Protein AF-A0A8S0FU24-F1 (afdb_monomer_lite)

pLDDT: mean 72.43, std 12.32, range [37.75, 90.88]

Sequence (160 aa):
MFGVHAEEWGYFKIIHLEGSPLTRIDGMMILGMFGGCFAAALWANNVKLRMPRSRIRIMQAIIGGIIAGFGARLAMGCNLAAFFTGIPQFSLHAWFFAIATAIGSWFGARFTLLPIFRIPVKMQKVSAASPLTQKPDQARRRFRLGMLVFFGMLGWALAN

Secondary structure (DSSP, 8-state):
-----TTSSHHHHTTT--S-TTTSHHHHHHHHHHHHHHHHHHHTT-------S-HHHHHHHHHHHHHHHHHHHHTTS-HHHIIIIITTTT-HHHHHHHHHHHHHHHHHHHHHTSTTT---------SSPPP----HHHHHHHHHHHHHHHHHHHHHHH--

Organism: Escherichia coli (NCBI:txid562)

InterPro domains:
  IPR007272 Sulphur transport TsuA/YedE [PF04143] (19-107)
  IPR007272 Sulphur transport TsuA/YedE [PTHR30574] (2-127)

Radius of gyration: 21.2 Å; chains: 1; bounding box: 50×37×55 Å

Foldseek 3Di:
DDPDPPVPPPVCVVVVPPDDLVVDPVSLVVVVVVLLVLLVCLLVVPDDPDDPPDPLVVVLVVVVVVVQVVVCVVLVHDLVCLVPPVVVVVHPSSVVVNVVVVVVVVVSVVVCPPPVNDDPPPPDDDVDDDPPPPPVVSSVVSNVVSVVSVVVSVVVVVVD

Structure (mmCIF, N/CA/C/O backbone):
data_AF-A0A8S0FU24-F1
#
_entry.id   AF-A0A8S0FU24-F1
#
loop_
_atom_site.group_PDB
_atom_site.id
_atom_site.type_symbol
_atom_site.label_atom_id
_atom_site.label_alt_id
_atom_site.label_comp_id
_atom_site.label_asym_id
_atom_site.label_entity_id
_atom_site.label_seq_id
_atom_site.pdbx_PDB_ins_code
_atom_site.Cartn_x
_atom_site.Cartn_y
_atom_site.Cartn_z
_atom_site.occupancy
_atom_site.B_iso_or_equiv
_atom_site.auth_seq_id
_atom_site.auth_comp_id
_atom_site.auth_asym_id
_atom_site.auth_atom_id
_atom_site.pdbx_PDB_model_num
ATOM 1 N N . MET A 1 1 ? -11.047 16.717 -22.508 1.00 37.75 1 MET A N 1
ATOM 2 C CA . MET A 1 1 ? -11.358 17.878 -21.642 1.00 37.75 1 MET A CA 1
ATOM 3 C C . MET A 1 1 ? -10.504 17.733 -20.384 1.00 37.75 1 MET A C 1
ATOM 5 O O . MET A 1 1 ? -10.955 17.133 -19.428 1.00 37.75 1 MET A O 1
ATOM 9 N N . PHE A 1 2 ? -9.196 17.956 -20.425 1.00 45.81 2 PHE A N 1
ATOM 10 C CA . PHE A 1 2 ? -8.541 19.263 -20.452 1.00 45.81 2 PHE A CA 1
ATOM 11 C C . PHE A 1 2 ? -7.378 19.256 -21.454 1.00 45.81 2 PHE A C 1
ATOM 13 O O . PHE A 1 2 ? -6.548 18.356 -21.415 1.00 45.81 2 PHE A O 1
ATOM 20 N N . GLY A 1 3 ? -7.348 20.242 -22.354 1.00 47.47 3 GLY A N 1
ATOM 21 C CA . GLY A 1 3 ? -6.286 20.453 -23.341 1.00 47.47 3 GLY A CA 1
ATOM 22 C C . GLY A 1 3 ? -5.019 21.020 -22.709 1.00 47.47 3 GLY A C 1
ATOM 23 O O . GLY A 1 3 ? -4.645 22.155 -22.978 1.00 47.47 3 GLY A O 1
ATOM 24 N N . VAL A 1 4 ? -4.386 20.239 -21.840 1.00 50.47 4 VAL A N 1
ATOM 25 C CA . VAL A 1 4 ? -2.999 20.460 -21.438 1.00 50.47 4 VAL A CA 1
ATOM 26 C C . VAL A 1 4 ? -2.210 19.364 -22.135 1.00 50.47 4 VAL A C 1
ATOM 28 O O . VAL A 1 4 ? -2.333 18.199 -21.761 1.00 50.47 4 VAL A O 1
ATOM 31 N N . HIS A 1 5 ? -1.466 19.729 -23.178 1.00 45.31 5 HIS A N 1
ATOM 32 C CA . HIS A 1 5 ? -0.528 18.849 -23.875 1.00 45.31 5 HIS A CA 1
ATOM 33 C C . HIS A 1 5 ? 0.602 18.463 -22.910 1.00 45.31 5 HIS A C 1
ATOM 35 O O . HIS A 1 5 ? 1.672 19.067 -22.875 1.00 45.31 5 HIS A O 1
ATOM 41 N N . ALA A 1 6 ? 0.326 17.483 -22.048 1.00 51.38 6 ALA A N 1
ATOM 42 C CA . ALA A 1 6 ? 1.263 16.951 -21.064 1.00 51.38 6 ALA A CA 1
ATOM 43 C C . ALA A 1 6 ? 2.388 16.125 -21.720 1.00 51.38 6 ALA A C 1
ATOM 45 O O . ALA A 1 6 ? 3.306 15.689 -21.025 1.00 51.38 6 ALA A O 1
ATOM 46 N N . GLU A 1 7 ? 2.336 15.928 -23.044 1.00 51.88 7 GLU A N 1
ATOM 47 C CA . GLU A 1 7 ? 3.369 15.248 -23.826 1.00 51.88 7 GLU A CA 1
ATOM 48 C C . GLU A 1 7 ? 4.638 16.097 -24.058 1.00 51.88 7 GLU A C 1
ATOM 50 O O . GLU A 1 7 ? 5.709 15.537 -24.292 1.00 51.88 7 GLU A O 1
ATOM 55 N N . GLU A 1 8 ? 4.573 17.433 -23.966 1.00 49.34 8 GLU A N 1
ATOM 56 C CA . GLU A 1 8 ? 5.716 18.320 -24.278 1.00 49.34 8 GLU A CA 1
ATOM 57 C C . GLU A 1 8 ? 6.674 18.556 -23.103 1.00 49.34 8 GLU A C 1
ATOM 59 O O . GLU A 1 8 ? 7.792 19.047 -23.278 1.00 49.34 8 GLU A O 1
ATOM 64 N N . TRP A 1 9 ? 6.275 18.201 -21.883 1.00 54.09 9 TRP A N 1
ATOM 65 C CA . TRP A 1 9 ? 7.149 18.345 -20.725 1.00 54.09 9 TRP A CA 1
ATOM 66 C C . TRP A 1 9 ? 8.257 17.293 -20.801 1.00 54.09 9 TRP A C 1
ATOM 68 O O . TRP A 1 9 ? 7.991 16.094 -20.748 1.00 54.09 9 TRP A O 1
ATOM 78 N N . GLY A 1 10 ? 9.519 17.731 -20.879 1.00 50.16 10 GLY A N 1
ATOM 79 C CA . GLY A 1 10 ? 10.694 16.857 -21.045 1.00 50.16 10 GLY A CA 1
ATOM 80 C C . GLY A 1 10 ? 10.810 15.721 -20.018 1.00 50.16 10 GLY A C 1
ATOM 81 O O . GLY A 1 10 ? 11.430 14.700 -20.295 1.00 50.16 10 GLY A O 1
ATOM 82 N N . TYR A 1 11 ? 10.139 15.848 -18.870 1.00 52.22 11 TYR A N 1
ATOM 83 C CA . TYR A 1 11 ? 9.994 14.786 -17.879 1.00 52.22 11 TYR A CA 1
ATOM 84 C C . TYR A 1 11 ? 9.165 13.589 -18.380 1.00 52.22 11 TYR A C 1
ATOM 86 O O . TYR A 1 11 ? 9.536 12.457 -18.092 1.00 52.22 11 TYR A O 1
ATOM 94 N N . PHE A 1 12 ? 8.090 13.816 -19.146 1.00 51.19 12 PHE A N 1
ATOM 95 C CA . PHE A 1 12 ? 7.185 12.786 -19.682 1.00 51.19 12 PHE A CA 1
ATOM 96 C C . PHE A 1 12 ? 7.738 12.062 -20.920 1.00 51.19 12 PHE A C 1
ATOM 98 O O . PHE A 1 12 ? 7.407 10.897 -21.146 1.00 51.19 12 PHE A O 1
ATOM 105 N N . LYS A 1 13 ? 8.660 12.701 -21.652 1.00 48.41 13 LYS A N 1
ATOM 106 C CA . LYS A 1 13 ? 9.360 12.112 -22.807 1.00 48.41 13 LYS A CA 1
ATOM 107 C C . LYS A 1 13 ? 10.359 11.013 -22.407 1.00 48.41 13 LYS A C 1
ATOM 109 O O . LYS A 1 13 ? 10.537 10.054 -23.144 1.00 48.41 13 LYS A O 1
ATOM 114 N N . ILE A 1 14 ? 10.955 11.112 -21.212 1.00 53.59 14 ILE A N 1
ATOM 115 C CA . ILE A 1 14 ? 11.886 10.110 -20.642 1.00 53.59 14 ILE A CA 1
ATOM 116 C C . ILE A 1 14 ? 11.127 8.866 -20.130 1.00 53.59 14 ILE A C 1
ATOM 118 O O . ILE A 1 14 ? 11.697 7.787 -20.012 1.00 53.59 14 ILE A O 1
ATOM 122 N N . ILE A 1 15 ? 9.828 8.999 -19.836 1.00 53.91 15 ILE A N 1
ATOM 123 C CA . ILE A 1 15 ? 8.978 7.925 -19.287 1.00 53.91 15 ILE A CA 1
ATOM 124 C C . ILE A 1 15 ? 8.116 7.219 -20.342 1.00 53.91 15 ILE A C 1
ATOM 126 O O . ILE A 1 15 ? 7.319 6.368 -19.953 1.00 53.91 15 ILE A O 1
ATOM 130 N N . HIS A 1 16 ? 8.243 7.562 -21.633 1.00 51.50 16 HIS A N 1
ATOM 131 C CA . HIS A 1 16 ? 7.390 7.042 -22.715 1.00 51.50 16 HIS A CA 1
ATOM 132 C C . HIS A 1 16 ? 5.898 7.055 -22.341 1.00 51.50 16 HIS A C 1
ATOM 134 O O . HIS A 1 16 ? 5.232 6.018 -22.308 1.00 51.50 16 HIS A O 1
ATOM 140 N N . LEU A 1 17 ? 5.359 8.233 -22.007 1.00 53.66 17 LEU A N 1
ATOM 141 C CA . LEU A 1 17 ? 3.931 8.372 -21.718 1.00 53.66 17 LEU A CA 1
ATOM 142 C C . LEU A 1 17 ? 3.103 8.388 -23.020 1.00 53.66 17 LEU A C 1
ATOM 144 O O . LEU A 1 17 ? 2.441 9.369 -23.332 1.00 53.66 17 LEU A O 1
ATOM 148 N N . GLU A 1 18 ? 3.158 7.308 -23.799 1.00 44.72 18 GLU A N 1
ATOM 149 C CA . GLU A 1 18 ? 2.270 7.097 -24.944 1.00 44.72 18 GLU A CA 1
ATOM 150 C C . GLU A 1 18 ? 1.043 6.289 -24.494 1.00 44.72 18 GLU A C 1
ATOM 152 O O . GLU A 1 18 ? 1.135 5.120 -24.113 1.00 44.72 18 GLU A O 1
ATOM 157 N N . GLY A 1 19 ? -0.128 6.931 -24.521 1.00 56.00 19 GLY A N 1
ATOM 158 C CA . GLY A 1 19 ? -1.425 6.267 -24.377 1.00 56.00 19 GLY A CA 1
ATOM 159 C C . GLY A 1 19 ? -2.089 6.327 -22.995 1.00 56.00 19 GLY A C 1
ATOM 160 O O . GLY A 1 19 ? -1.608 6.919 -22.029 1.00 56.00 19 GLY A O 1
ATOM 161 N N . SER A 1 20 ? -3.273 5.716 -22.921 1.00 60.28 20 SER A N 1
ATOM 162 C CA . SER A 1 20 ? -4.121 5.681 -21.724 1.00 60.28 20 SER A CA 1
ATOM 163 C C . SER A 1 20 ? -3.613 4.660 -20.684 1.00 60.28 20 SER A C 1
ATOM 165 O O . SER A 1 20 ? -2.920 3.707 -21.041 1.00 60.28 20 SER A O 1
ATOM 167 N N . PRO A 1 21 ? -3.990 4.760 -19.391 1.00 59.44 21 PRO A N 1
ATOM 168 C CA . PRO A 1 21 ? -3.626 3.760 -18.377 1.00 59.44 21 PRO A CA 1
ATOM 169 C C . PRO A 1 21 ? -4.086 2.331 -18.711 1.00 59.44 21 PRO A C 1
ATOM 171 O O . PRO A 1 21 ? -3.575 1.379 -18.134 1.00 59.44 21 PRO A O 1
ATOM 174 N N . LEU A 1 22 ? -5.047 2.179 -19.627 1.00 59.72 22 LEU A N 1
ATOM 175 C CA . LEU A 1 22 ? -5.584 0.890 -20.063 1.00 59.72 22 LEU A CA 1
ATOM 176 C C . LEU A 1 22 ? -4.744 0.226 -21.161 1.00 59.72 22 LEU A C 1
ATOM 178 O O . LEU A 1 22 ? -4.840 -0.982 -21.326 1.00 59.72 22 LEU A O 1
ATOM 182 N N . THR A 1 23 ? -3.915 0.983 -21.888 1.00 61.72 23 THR A N 1
ATOM 183 C CA . THR A 1 23 ? -3.059 0.457 -22.968 1.00 61.72 23 THR A CA 1
ATOM 184 C C . THR A 1 23 ? -1.640 0.127 -22.496 1.00 61.72 23 THR A C 1
ATOM 186 O O . THR A 1 23 ? -0.860 -0.444 -23.249 1.00 61.72 23 THR A O 1
ATOM 189 N N . ARG A 1 24 ? -1.282 0.477 -21.251 1.00 69.06 24 ARG A N 1
ATOM 190 C CA . ARG A 1 24 ? 0.039 0.210 -20.659 1.00 69.06 24 ARG A CA 1
ATOM 191 C C . ARG A 1 24 ? 0.006 -0.992 -19.718 1.00 69.06 24 ARG A C 1
ATOM 193 O O . ARG A 1 24 ? -0.864 -1.079 -18.850 1.00 69.06 24 ARG A O 1
ATOM 200 N N . ILE A 1 25 ? 1.040 -1.832 -19.803 1.00 73.56 25 ILE A N 1
ATOM 201 C CA . ILE A 1 25 ? 1.224 -3.014 -18.943 1.00 73.56 25 ILE A CA 1
ATOM 202 C C . ILE A 1 25 ? 1.191 -2.652 -17.448 1.00 73.56 25 ILE A C 1
ATOM 204 O O . ILE A 1 25 ? 0.535 -3.330 -16.662 1.00 73.56 25 ILE A O 1
ATOM 208 N N . ASP A 1 26 ? 1.805 -1.529 -17.059 1.00 74.38 26 ASP A N 1
ATOM 209 C CA . ASP A 1 26 ? 1.842 -1.075 -15.662 1.00 74.38 26 ASP A CA 1
ATOM 210 C C . ASP A 1 26 ? 0.449 -0.709 -15.134 1.00 74.38 26 ASP A C 1
ATOM 212 O O . ASP A 1 26 ? 0.118 -0.969 -13.978 1.00 74.38 26 ASP A O 1
ATOM 216 N N . GLY A 1 27 ? -0.388 -0.103 -15.982 1.00 76.75 27 GLY A N 1
ATOM 217 C CA . GLY A 1 27 ? -1.743 0.285 -15.605 1.00 76.75 27 GLY A CA 1
ATOM 218 C C . GLY A 1 27 ? -2.666 -0.925 -15.482 1.00 76.75 27 GLY A C 1
A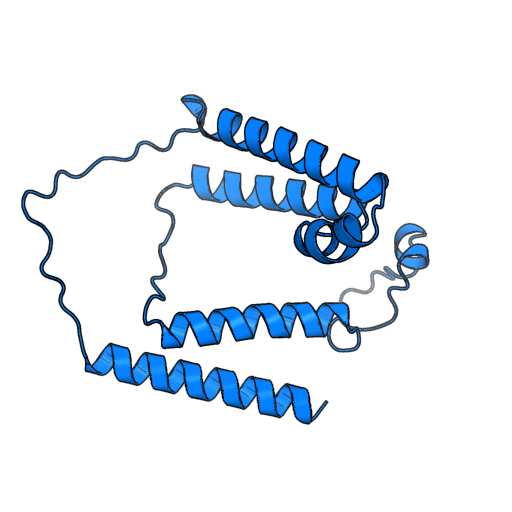TOM 219 O O . GLY A 1 27 ? -3.389 -1.042 -14.489 1.00 76.75 27 GLY A O 1
ATOM 220 N N . MET A 1 28 ? -2.561 -1.882 -16.411 1.00 78.94 28 MET A N 1
ATOM 221 C CA . MET A 1 28 ? -3.256 -3.170 -16.303 1.00 78.94 28 MET A CA 1
ATOM 222 C C . MET A 1 28 ? -2.803 -3.958 -15.065 1.00 78.94 28 MET A C 1
ATOM 224 O O . MET A 1 28 ? -3.642 -4.523 -14.364 1.00 78.94 28 MET A O 1
ATOM 228 N N . MET A 1 29 ? -1.509 -3.932 -14.728 1.00 81.75 29 MET A N 1
ATOM 229 C CA . MET A 1 29 ? -0.968 -4.579 -13.527 1.00 81.75 29 MET A CA 1
ATOM 230 C C . MET A 1 29 ? -1.543 -3.979 -12.237 1.00 81.75 29 MET A C 1
ATOM 232 O O . MET A 1 29 ? -1.938 -4.722 -11.337 1.00 81.75 29 MET A O 1
ATOM 236 N N . ILE A 1 30 ? -1.643 -2.648 -12.140 1.00 83.81 30 ILE A N 1
ATOM 237 C CA . ILE A 1 30 ? -2.222 -1.976 -10.964 1.00 83.81 30 ILE A CA 1
ATOM 238 C C . ILE A 1 30 ? -3.714 -2.302 -10.823 1.00 83.81 30 ILE A C 1
ATOM 240 O O . ILE A 1 30 ? -4.171 -2.598 -9.715 1.00 83.81 30 ILE A O 1
ATOM 244 N N . LEU A 1 31 ? -4.471 -2.286 -11.926 1.00 83.56 31 LEU A N 1
ATOM 245 C CA . LEU A 1 31 ? -5.890 -2.660 -11.926 1.00 83.56 31 LEU A CA 1
ATOM 246 C C . LEU A 1 31 ? -6.083 -4.130 -11.529 1.00 83.56 31 LEU A C 1
ATOM 248 O O . LEU A 1 31 ? -6.932 -4.435 -10.686 1.00 83.56 31 LEU A O 1
ATOM 252 N N . GLY A 1 32 ? -5.247 -5.018 -12.072 1.00 85.06 32 GLY A N 1
ATOM 253 C CA . GLY A 1 32 ? -5.191 -6.436 -11.725 1.00 85.06 32 GLY A CA 1
ATOM 254 C C . GLY A 1 32 ? -4.914 -6.662 -10.238 1.00 85.06 32 GLY A C 1
ATOM 255 O O . GLY A 1 32 ? -5.659 -7.378 -9.568 1.00 85.06 32 GLY A O 1
ATOM 256 N N . MET A 1 33 ? -3.896 -5.995 -9.689 1.00 86.94 33 MET A N 1
ATOM 257 C CA . MET A 1 33 ? -3.546 -6.083 -8.270 1.00 86.94 33 MET A CA 1
ATOM 258 C C . MET A 1 33 ? -4.678 -5.564 -7.376 1.00 86.94 33 MET A C 1
ATOM 260 O O . MET A 1 33 ? -5.069 -6.238 -6.423 1.00 86.94 33 MET A O 1
ATOM 264 N N . PHE A 1 34 ? -5.237 -4.391 -7.687 1.00 86.75 34 PHE A N 1
ATOM 265 C CA . PHE A 1 34 ? -6.311 -3.796 -6.893 1.00 86.75 34 PHE A CA 1
ATOM 266 C C . PHE A 1 34 ? -7.542 -4.701 -6.844 1.00 86.75 34 PHE A C 1
ATOM 268 O O . PHE A 1 34 ? -8.067 -4.995 -5.766 1.00 86.75 34 PHE A O 1
ATOM 275 N N . GLY A 1 35 ? -7.989 -5.174 -8.003 1.00 85.12 35 GLY A N 1
ATOM 276 C CA . GLY A 1 35 ? -9.178 -6.001 -8.063 1.00 85.12 35 GLY A CA 1
ATOM 277 C C . GLY A 1 35 ? -8.953 -7.433 -7.549 1.00 85.12 35 GLY A C 1
ATOM 278 O O . GLY A 1 35 ? -9.835 -7.974 -6.882 1.00 85.12 35 GLY A O 1
ATOM 279 N N . GLY A 1 36 ? -7.752 -8.001 -7.708 1.00 85.62 36 GLY A N 1
ATOM 280 C CA . GLY A 1 36 ? -7.367 -9.270 -7.080 1.00 85.62 36 GLY A CA 1
ATOM 281 C C . GLY A 1 36 ? -7.376 -9.190 -5.549 1.00 85.62 36 GLY A C 1
ATOM 282 O O . GLY A 1 36 ? -7.991 -10.026 -4.882 1.00 85.62 36 GLY A O 1
ATOM 283 N N . CYS A 1 37 ? -6.786 -8.135 -4.974 1.00 85.62 37 CYS A N 1
ATOM 284 C CA . CYS A 1 37 ? -6.860 -7.877 -3.533 1.00 85.62 37 CYS A CA 1
ATOM 285 C C . CYS A 1 37 ? -8.306 -7.667 -3.060 1.00 85.62 37 CYS A C 1
ATOM 287 O O . CYS A 1 37 ? -8.674 -8.134 -1.980 1.00 85.62 37 CYS A O 1
ATOM 289 N N . PHE A 1 38 ? -9.139 -6.991 -3.855 1.00 84.56 38 PHE A N 1
ATOM 290 C CA . PHE A 1 38 ? -10.546 -6.769 -3.527 1.00 84.56 38 PHE A CA 1
ATOM 291 C C . PHE A 1 38 ? -11.357 -8.075 -3.527 1.00 84.56 38 PHE A C 1
ATOM 293 O O . PHE A 1 38 ? -12.101 -8.333 -2.576 1.00 84.56 38 PHE A O 1
ATOM 300 N N . ALA A 1 39 ? -11.163 -8.936 -4.529 1.00 83.50 39 ALA A N 1
ATOM 301 C CA . ALA A 1 39 ? -11.772 -10.263 -4.584 1.00 83.50 39 ALA A CA 1
ATOM 302 C C . ALA A 1 39 ? -11.339 -11.136 -3.393 1.00 83.50 39 ALA A C 1
ATOM 304 O O . ALA A 1 39 ? -12.189 -11.711 -2.707 1.00 83.50 39 ALA A O 1
ATOM 305 N N . ALA A 1 40 ? -10.040 -11.157 -3.072 1.00 84.00 40 ALA A N 1
ATOM 306 C CA . ALA A 1 40 ? -9.511 -11.882 -1.918 1.00 84.00 40 ALA A CA 1
ATOM 307 C C . ALA A 1 40 ? -10.087 -11.363 -0.587 1.00 84.00 40 ALA A C 1
ATOM 309 O O . ALA A 1 40 ? -10.479 -12.151 0.276 1.00 84.00 40 ALA A O 1
ATOM 310 N N . ALA A 1 41 ? -10.210 -10.042 -0.425 1.00 83.19 41 ALA A N 1
ATOM 311 C CA . ALA A 1 41 ? -10.804 -9.442 0.768 1.00 83.19 41 ALA A CA 1
ATOM 312 C C . ALA A 1 41 ? -12.294 -9.806 0.927 1.00 83.19 41 ALA A C 1
ATOM 314 O O . ALA A 1 41 ? -12.761 -10.033 2.051 1.00 83.19 41 ALA A O 1
ATOM 315 N N . LEU A 1 42 ? -13.033 -9.890 -0.187 1.00 80.25 42 LEU A N 1
ATOM 316 C CA . LEU A 1 42 ? -14.427 -10.338 -0.221 1.00 80.25 42 LEU A CA 1
ATOM 317 C C . LEU A 1 42 ? -14.566 -11.824 0.135 1.00 80.25 42 LEU A C 1
ATOM 319 O O . LEU A 1 42 ? -15.444 -12.163 0.934 1.00 80.25 42 LEU A O 1
ATOM 323 N N . TRP A 1 43 ? -13.689 -12.689 -0.381 1.00 77.44 43 TRP A N 1
ATOM 324 C CA . TRP A 1 43 ? -13.648 -14.109 -0.012 1.00 77.44 43 TRP A CA 1
ATOM 325 C C . TRP A 1 43 ? -13.301 -14.327 1.457 1.00 77.44 43 TRP A C 1
ATOM 327 O O . TRP A 1 43 ? -13.958 -15.124 2.124 1.00 77.44 43 TRP A O 1
ATOM 337 N N . ALA A 1 44 ? -12.354 -13.559 1.996 1.00 78.56 44 ALA A N 1
ATOM 338 C CA . ALA A 1 44 ? -11.998 -13.605 3.412 1.00 78.56 44 ALA A CA 1
ATOM 339 C C . ALA A 1 44 ? -13.098 -13.047 4.341 1.00 78.56 44 ALA A C 1
ATOM 341 O O . ALA A 1 44 ? -12.921 -13.045 5.558 1.00 78.56 44 ALA A O 1
ATOM 342 N N . ASN A 1 45 ? -14.208 -12.523 3.795 1.00 69.31 45 ASN A N 1
ATOM 343 C CA . ASN A 1 45 ? -15.308 -11.885 4.530 1.00 69.31 45 ASN A CA 1
ATOM 344 C C . ASN A 1 45 ? -14.853 -10.757 5.493 1.00 69.31 45 ASN A C 1
ATOM 346 O O . ASN A 1 45 ? -15.594 -10.336 6.384 1.00 69.31 45 ASN A O 1
ATOM 350 N N . ASN A 1 46 ? -13.644 -10.226 5.288 1.00 69.44 46 ASN A N 1
ATOM 351 C CA . ASN A 1 46 ? -12.975 -9.277 6.181 1.00 69.44 46 ASN A CA 1
ATOM 352 C C . ASN A 1 46 ? -13.077 -7.820 5.703 1.00 69.44 46 ASN A C 1
ATOM 354 O O . ASN A 1 46 ? -12.451 -6.925 6.272 1.00 69.44 46 ASN A O 1
ATOM 358 N N . VAL A 1 47 ? -13.908 -7.543 4.691 1.00 66.25 47 VAL A N 1
ATOM 359 C CA . VAL A 1 47 ? -14.178 -6.170 4.247 1.00 66.25 47 VAL A CA 1
ATOM 360 C C . VAL A 1 47 ? -14.968 -5.429 5.326 1.00 66.25 47 VAL A C 1
ATOM 362 O O . VAL A 1 47 ? -16.192 -5.553 5.453 1.00 66.25 47 VAL A O 1
ATOM 365 N N . LYS A 1 48 ? -14.248 -4.638 6.121 1.00 67.50 48 LYS A N 1
ATOM 366 C CA . LYS A 1 48 ? -14.808 -3.697 7.087 1.00 67.50 48 LYS A CA 1
ATOM 367 C C . LYS A 1 48 ? -14.378 -2.293 6.695 1.00 67.50 48 LYS A C 1
ATOM 369 O O . LYS A 1 48 ? -13.242 -1.896 6.938 1.00 67.50 48 LYS A O 1
ATOM 374 N N . LEU A 1 49 ? -15.306 -1.531 6.118 1.00 64.38 49 LEU A N 1
ATOM 375 C CA . LEU A 1 49 ? -15.121 -0.102 5.881 1.00 64.38 49 LEU A CA 1
ATOM 376 C C . LEU A 1 49 ? -14.940 0.591 7.234 1.00 64.38 4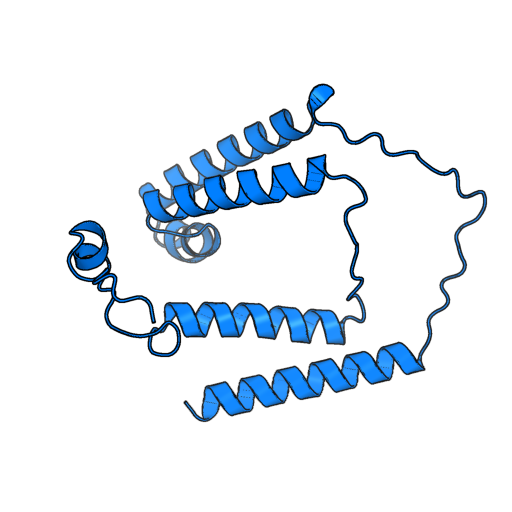9 LEU A C 1
ATOM 378 O O . LEU A 1 49 ? -15.886 0.764 8.005 1.00 64.38 49 LEU A O 1
ATOM 382 N N . ARG A 1 50 ? -13.690 0.921 7.560 1.00 66.06 50 ARG A N 1
ATOM 383 C CA . ARG A 1 50 ? -13.330 1.571 8.816 1.00 66.06 50 ARG A CA 1
ATOM 384 C C . ARG A 1 50 ? -13.119 3.049 8.548 1.00 66.06 50 ARG A C 1
ATOM 386 O O . ARG A 1 50 ? -12.018 3.471 8.217 1.00 66.06 50 ARG A O 1
ATOM 393 N N . MET A 1 51 ? -14.184 3.828 8.708 1.00 64.25 51 MET A N 1
ATOM 394 C CA . MET A 1 51 ? -14.093 5.275 8.555 1.00 64.25 51 MET A CA 1
ATOM 395 C C . MET A 1 51 ? -13.143 5.842 9.629 1.00 64.25 51 MET A C 1
ATOM 397 O O . MET A 1 51 ? -13.345 5.587 10.825 1.00 64.25 51 MET A O 1
ATOM 401 N N . PRO A 1 52 ? -12.085 6.575 9.250 1.00 63.03 52 PRO A N 1
ATOM 402 C CA . PRO A 1 52 ? -11.187 7.187 10.216 1.00 63.03 52 PRO A CA 1
ATOM 403 C C . PRO A 1 52 ? -11.930 8.289 10.982 1.00 63.03 52 PRO A C 1
ATOM 405 O O . PRO A 1 52 ? -12.355 9.286 10.414 1.00 63.03 52 PRO A O 1
ATOM 408 N N . ARG A 1 53 ? -12.073 8.121 12.303 1.00 60.56 53 ARG A N 1
ATOM 409 C CA . ARG A 1 53 ? -12.764 9.078 13.192 1.00 60.56 53 ARG A CA 1
ATOM 410 C C . ARG A 1 53 ? -12.047 10.424 13.374 1.00 60.56 53 ARG A C 1
ATOM 412 O O . ARG A 1 53 ? -12.620 11.318 13.980 1.00 60.56 53 ARG A O 1
ATOM 419 N N . SER A 1 54 ? -10.805 10.574 12.905 1.00 70.75 54 SER A N 1
ATOM 420 C CA . SER A 1 54 ? -10.000 11.781 13.126 1.00 70.75 54 SER A CA 1
ATOM 421 C C . SER A 1 54 ? -9.482 12.372 11.823 1.00 70.75 54 SER A C 1
ATOM 423 O O . SER A 1 54 ? -8.845 11.677 11.029 1.00 70.75 54 SER A O 1
ATOM 425 N N . ARG A 1 55 ? -9.702 13.682 11.663 1.00 74.56 55 ARG A N 1
ATOM 426 C CA . ARG A 1 55 ? -9.201 14.513 10.556 1.00 74.56 55 ARG A CA 1
ATOM 427 C C . ARG A 1 55 ? -7.674 14.447 10.435 1.00 74.56 55 ARG A C 1
ATOM 429 O O . ARG A 1 55 ? -7.159 14.418 9.326 1.00 74.56 55 ARG A O 1
ATOM 436 N N . ILE A 1 56 ? -6.964 14.336 11.562 1.00 75.62 56 ILE A N 1
ATOM 437 C CA . ILE A 1 56 ? -5.494 14.271 11.608 1.00 75.62 56 ILE A CA 1
ATOM 438 C C . ILE A 1 56 ? -4.985 13.021 10.881 1.00 75.62 56 ILE A C 1
ATOM 440 O O . ILE A 1 56 ? -4.059 13.107 10.083 1.00 75.62 56 ILE A O 1
ATOM 444 N N . ARG A 1 57 ? -5.643 11.868 11.076 1.00 76.12 57 ARG A N 1
ATOM 445 C CA . ARG A 1 57 ? -5.272 10.616 10.394 1.00 76.12 57 ARG A CA 1
ATOM 446 C C . ARG A 1 57 ? -5.479 10.703 8.881 1.00 76.12 57 ARG A C 1
ATOM 448 O O . ARG A 1 57 ? -4.697 10.135 8.130 1.00 76.12 57 ARG A O 1
ATOM 455 N N . ILE A 1 58 ? -6.530 11.398 8.444 1.00 82.38 58 ILE A N 1
ATOM 456 C CA . ILE A 1 58 ? -6.804 11.606 7.016 1.00 82.38 58 ILE A CA 1
ATOM 457 C C . ILE A 1 58 ? -5.710 12.490 6.408 1.00 82.38 58 ILE A C 1
ATOM 459 O O . ILE A 1 58 ? -5.131 12.116 5.395 1.00 82.38 58 ILE A O 1
ATOM 463 N N . MET A 1 59 ? -5.371 13.608 7.059 1.00 82.56 59 MET A N 1
ATOM 464 C CA . MET A 1 59 ? -4.303 14.500 6.592 1.00 82.56 59 MET A CA 1
ATOM 465 C C . MET A 1 59 ? -2.944 13.792 6.536 1.00 82.56 59 MET A C 1
ATOM 467 O O . MET A 1 59 ? -2.240 13.907 5.540 1.00 82.56 59 MET A O 1
ATOM 471 N N . GLN A 1 60 ? -2.604 12.990 7.550 1.00 82.06 60 GLN A N 1
ATOM 472 C CA . GLN A 1 60 ? -1.384 12.174 7.545 1.00 82.06 60 GLN A CA 1
ATOM 473 C C . GLN A 1 60 ? -1.345 11.174 6.389 1.00 82.06 60 GLN A C 1
ATOM 475 O O . GLN A 1 60 ? -0.300 11.010 5.770 1.00 82.06 60 GLN A O 1
ATOM 480 N N . ALA A 1 61 ? -2.466 10.512 6.090 1.00 84.38 61 ALA A N 1
ATOM 481 C CA . ALA A 1 61 ? -2.540 9.564 4.983 1.00 84.38 61 ALA A CA 1
ATOM 482 C C . ALA A 1 61 ? -2.368 10.260 3.625 1.00 84.38 61 ALA A C 1
ATOM 484 O O . ALA A 1 61 ? -1.665 9.740 2.764 1.00 84.38 61 ALA A O 1
ATOM 485 N N . ILE A 1 62 ? -2.959 11.446 3.451 1.00 88.75 62 ILE A N 1
ATOM 486 C CA . ILE A 1 62 ? -2.823 12.234 2.218 1.00 88.75 62 ILE A CA 1
ATOM 487 C C . ILE A 1 62 ? -1.375 12.704 2.045 1.00 88.75 62 ILE A C 1
ATOM 489 O O . ILE A 1 62 ? -0.758 12.421 1.021 1.00 88.75 62 ILE A O 1
ATOM 493 N N . ILE A 1 63 ? -0.812 13.370 3.057 1.00 89.25 63 ILE A N 1
ATOM 494 C CA . ILE A 1 63 ? 0.556 13.906 3.006 1.00 89.25 63 ILE A CA 1
ATOM 495 C C . ILE A 1 63 ? 1.567 12.765 2.840 1.00 89.25 63 ILE A C 1
ATOM 497 O O . ILE A 1 63 ? 2.440 12.830 1.978 1.00 89.25 63 ILE A O 1
ATOM 501 N N . GLY A 1 64 ? 1.418 11.690 3.618 1.00 87.00 64 GLY A N 1
ATOM 502 C CA . GLY A 1 64 ? 2.276 10.512 3.524 1.00 87.00 64 GLY A CA 1
ATOM 503 C C . GLY A 1 64 ? 2.191 9.827 2.160 1.00 87.00 64 GLY A C 1
ATOM 504 O O . GLY A 1 64 ? 3.220 9.432 1.621 1.00 87.00 64 GLY A O 1
ATOM 505 N N . GLY A 1 65 ? 0.995 9.742 1.569 1.00 88.62 65 GLY A N 1
ATOM 506 C CA . GLY A 1 65 ? 0.798 9.196 0.226 1.00 88.62 65 GLY A CA 1
ATOM 507 C C . GLY A 1 65 ? 1.493 10.019 -0.859 1.00 88.62 65 GLY A C 1
ATOM 508 O O . GLY A 1 65 ? 2.154 9.446 -1.722 1.00 88.62 65 GLY A O 1
ATOM 509 N N . ILE A 1 66 ? 1.410 11.352 -0.787 1.00 90.44 66 ILE A N 1
ATOM 510 C CA . ILE A 1 66 ? 2.095 12.252 -1.730 1.00 90.44 66 ILE A CA 1
ATOM 511 C C . ILE A 1 66 ? 3.615 12.083 -1.627 1.00 90.44 66 ILE A C 1
ATOM 513 O O . ILE A 1 66 ? 4.281 11.895 -2.644 1.00 90.44 66 ILE A O 1
ATOM 517 N N . ILE A 1 67 ? 4.162 12.090 -0.406 1.00 89.56 67 ILE A N 1
ATOM 518 C CA . ILE A 1 67 ? 5.605 11.926 -0.172 1.00 89.56 67 ILE A CA 1
ATOM 519 C C . ILE A 1 67 ? 6.083 10.551 -0.656 1.00 89.56 67 ILE A C 1
ATOM 521 O O . ILE A 1 67 ? 7.096 10.463 -1.349 1.00 89.56 67 ILE A O 1
ATOM 525 N N . ALA A 1 68 ? 5.347 9.481 -0.340 1.00 86.69 68 ALA A N 1
ATOM 526 C CA . ALA A 1 68 ? 5.686 8.127 -0.772 1.00 86.69 68 ALA A CA 1
ATOM 527 C C . ALA A 1 68 ? 5.633 7.978 -2.301 1.00 86.69 68 ALA A C 1
ATOM 529 O O . ALA A 1 68 ? 6.530 7.374 -2.887 1.00 86.69 68 ALA A O 1
ATOM 530 N N . GLY A 1 69 ? 4.621 8.560 -2.954 1.00 85.81 69 GLY A N 1
ATOM 531 C CA . GLY A 1 69 ? 4.500 8.558 -4.413 1.00 85.81 69 GLY A CA 1
ATOM 532 C C . GLY A 1 69 ? 5.635 9.320 -5.095 1.00 85.81 69 GLY A C 1
ATOM 533 O O . GLY A 1 69 ? 6.232 8.820 -6.049 1.00 85.81 69 GLY A O 1
ATOM 534 N N . PHE A 1 70 ? 5.989 10.495 -4.570 1.00 86.75 70 PHE A N 1
ATOM 535 C CA . PHE A 1 70 ? 7.122 11.274 -5.067 1.00 86.75 70 PHE A CA 1
ATOM 536 C C . PHE A 1 70 ? 8.450 10.520 -4.898 1.00 86.75 70 PHE A C 1
ATOM 538 O O . PHE A 1 70 ? 9.233 10.431 -5.842 1.00 86.75 70 PHE A O 1
ATOM 545 N N . GLY A 1 71 ? 8.670 9.899 -3.734 1.00 85.12 71 GLY A N 1
ATOM 546 C CA . GLY A 1 71 ? 9.852 9.075 -3.469 1.00 85.12 71 GLY A CA 1
ATOM 547 C C . GLY A 1 71 ? 9.966 7.863 -4.398 1.00 85.12 71 GLY A C 1
ATOM 548 O O . GLY A 1 71 ? 11.029 7.631 -4.969 1.00 85.12 71 GLY A O 1
ATOM 549 N N . ALA A 1 72 ? 8.866 7.135 -4.620 1.00 83.06 72 ALA A N 1
ATOM 55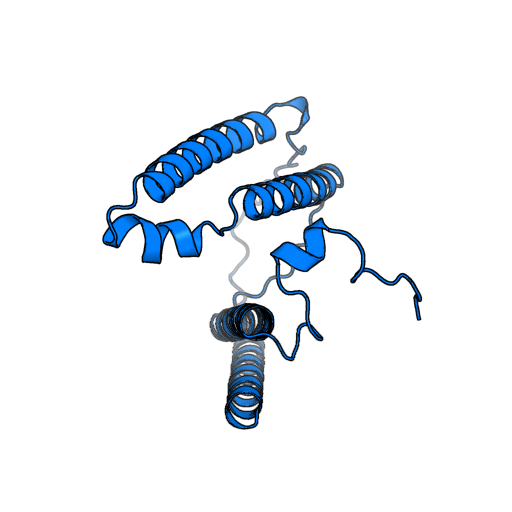0 C CA . ALA A 1 72 ? 8.827 6.008 -5.557 1.00 83.06 72 ALA A CA 1
ATOM 551 C C . ALA A 1 72 ? 9.179 6.443 -6.989 1.00 83.06 72 ALA A C 1
ATOM 553 O O . ALA A 1 72 ? 9.899 5.752 -7.712 1.00 83.06 72 ALA A O 1
ATOM 554 N N . ARG A 1 73 ? 8.714 7.630 -7.393 1.00 81.62 73 ARG A N 1
ATOM 555 C CA . ARG A 1 73 ? 9.013 8.171 -8.715 1.00 81.62 73 ARG A CA 1
ATOM 556 C C . ARG A 1 73 ? 10.482 8.582 -8.860 1.00 81.62 73 ARG A C 1
ATOM 558 O O . ARG A 1 73 ? 11.076 8.261 -9.885 1.00 81.62 73 ARG A O 1
ATOM 565 N N . LEU A 1 74 ? 11.068 9.236 -7.854 1.00 80.81 74 LEU A N 1
ATOM 566 C CA . LEU A 1 74 ? 12.496 9.585 -7.846 1.00 80.81 74 LEU A CA 1
ATOM 567 C C . LEU A 1 74 ? 13.399 8.347 -7.877 1.00 80.81 74 LEU A C 1
ATOM 569 O O . LEU A 1 74 ? 14.418 8.349 -8.560 1.00 80.81 74 LEU A O 1
ATOM 573 N N . ALA A 1 75 ? 13.007 7.287 -7.173 1.00 78.25 75 ALA A N 1
ATOM 574 C CA . ALA A 1 75 ? 13.729 6.021 -7.162 1.00 78.25 75 ALA A CA 1
ATOM 575 C C . ALA A 1 75 ? 13.504 5.167 -8.424 1.00 78.25 75 ALA A C 1
ATOM 577 O O . ALA A 1 75 ? 14.101 4.101 -8.538 1.00 78.25 75 ALA A O 1
ATOM 578 N N . MET A 1 76 ? 12.640 5.603 -9.355 1.00 73.94 76 MET A N 1
ATOM 579 C CA . MET A 1 76 ? 12.268 4.856 -10.565 1.00 73.94 76 MET A CA 1
ATOM 580 C C . MET A 1 76 ? 11.819 3.413 -10.262 1.00 73.94 76 MET A C 1
ATOM 582 O O . MET A 1 76 ? 12.069 2.494 -11.039 1.00 73.94 76 MET A O 1
ATOM 586 N N . GLY A 1 77 ? 11.144 3.202 -9.129 1.00 73.75 77 GLY A N 1
ATOM 587 C CA . GLY A 1 77 ? 10.796 1.865 -8.664 1.00 73.75 77 GLY A CA 1
ATOM 588 C C . GLY A 1 77 ? 9.772 1.862 -7.537 1.00 73.75 77 GLY A C 1
ATOM 589 O O . GLY A 1 77 ? 9.432 2.889 -6.951 1.00 73.75 77 GLY A O 1
ATOM 590 N N . CYS A 1 78 ? 9.261 0.675 -7.229 1.00 80.62 78 CYS A N 1
ATOM 591 C CA . CYS A 1 78 ? 8.395 0.444 -6.080 1.00 80.62 78 CYS A CA 1
ATOM 592 C C . CYS A 1 78 ? 9.057 -0.542 -5.114 1.00 80.62 78 CYS A C 1
ATOM 594 O O . CYS A 1 78 ? 9.925 -1.326 -5.505 1.00 80.62 78 CYS A O 1
ATOM 596 N N . ASN A 1 79 ? 8.614 -0.540 -3.854 1.00 82.50 79 ASN A N 1
ATOM 597 C CA . ASN A 1 79 ? 9.152 -1.442 -2.831 1.00 82.50 79 ASN A CA 1
ATOM 598 C C . ASN A 1 79 ? 9.098 -2.909 -3.280 1.00 82.50 79 ASN A C 1
ATOM 600 O O . ASN A 1 79 ? 10.070 -3.635 -3.115 1.00 82.50 79 ASN A O 1
ATOM 604 N N . LEU A 1 80 ? 7.993 -3.326 -3.907 1.00 77.25 80 LEU A N 1
ATOM 605 C CA . LEU A 1 80 ? 7.815 -4.691 -4.404 1.00 77.25 80 LEU A CA 1
ATOM 606 C C . LEU A 1 80 ? 8.887 -5.070 -5.439 1.00 77.25 80 LEU A C 1
ATOM 608 O O . LEU A 1 80 ? 9.539 -6.099 -5.290 1.00 77.25 80 LEU A O 1
ATOM 612 N N . ALA A 1 81 ? 9.097 -4.230 -6.457 1.00 74.50 81 ALA A N 1
ATOM 613 C CA . ALA A 1 81 ? 10.077 -4.487 -7.509 1.00 74.50 81 ALA A CA 1
ATOM 614 C C . ALA A 1 81 ? 11.499 -4.560 -6.934 1.00 74.50 81 ALA A C 1
ATOM 616 O O . ALA A 1 81 ? 12.220 -5.517 -7.197 1.00 74.50 81 ALA A O 1
ATOM 617 N N . ALA A 1 82 ? 11.875 -3.618 -6.064 1.00 75.50 82 ALA A N 1
ATOM 618 C CA . ALA A 1 82 ? 13.199 -3.626 -5.447 1.00 75.50 82 ALA A CA 1
ATOM 619 C C . ALA A 1 82 ? 13.486 -4.921 -4.661 1.00 75.50 82 ALA A C 1
ATOM 621 O O . ALA A 1 82 ? 14.589 -5.458 -4.760 1.00 75.50 82 ALA A O 1
ATOM 622 N N . PHE A 1 83 ? 12.495 -5.458 -3.936 1.00 78.06 83 PHE A N 1
ATOM 623 C CA . PHE A 1 83 ? 12.651 -6.706 -3.181 1.00 78.06 83 PHE A CA 1
ATOM 624 C C . PHE A 1 83 ? 12.674 -7.955 -4.072 1.00 78.06 83 PHE A C 1
ATOM 626 O O . PHE A 1 83 ? 13.534 -8.813 -3.876 1.00 78.06 83 PHE A O 1
ATOM 633 N N . PHE A 1 84 ? 11.756 -8.073 -5.036 1.00 79.62 84 PHE A N 1
ATOM 634 C CA . PHE A 1 84 ? 11.593 -9.301 -5.826 1.00 79.62 84 PHE A CA 1
ATOM 635 C C . PHE A 1 84 ? 12.529 -9.406 -7.033 1.00 79.62 84 PHE A C 1
ATOM 637 O O . PHE A 1 84 ? 12.861 -10.519 -7.428 1.00 79.62 84 PHE A O 1
ATOM 644 N N . THR A 1 85 ? 12.971 -8.289 -7.614 1.00 76.94 85 THR A N 1
ATOM 645 C CA . THR A 1 85 ? 13.866 -8.303 -8.786 1.00 76.94 85 THR A CA 1
ATOM 646 C C . THR A 1 85 ? 15.257 -7.770 -8.458 1.00 76.94 85 THR A C 1
ATOM 648 O O . THR A 1 85 ? 16.251 -8.285 -8.962 1.00 76.94 85 THR A O 1
ATOM 651 N N . GLY A 1 86 ? 15.357 -6.781 -7.569 1.00 72.00 86 GLY A N 1
ATOM 652 C CA . GLY A 1 86 ? 16.621 -6.111 -7.262 1.00 72.00 86 GLY A CA 1
ATOM 653 C C . GLY A 1 86 ? 17.583 -6.912 -6.377 1.00 72.00 86 GLY A C 1
ATOM 654 O O . GLY A 1 86 ? 18.781 -6.956 -6.664 1.00 72.00 86 GLY A O 1
ATOM 655 N N . ILE A 1 87 ? 17.077 -7.554 -5.317 1.00 75.88 87 ILE A N 1
ATOM 656 C CA . ILE A 1 87 ? 17.903 -8.320 -4.362 1.00 75.88 87 ILE A CA 1
ATOM 657 C C . ILE A 1 87 ? 18.440 -9.627 -4.968 1.00 75.88 87 ILE A C 1
ATOM 659 O O . ILE A 1 87 ? 19.642 -9.863 -4.832 1.00 75.88 87 ILE A O 1
ATOM 663 N N . PRO A 1 88 ? 17.636 -10.454 -5.671 1.00 77.00 88 PRO A N 1
ATOM 664 C CA . PRO A 1 88 ? 18.143 -11.690 -6.276 1.00 77.00 88 PRO A CA 1
ATOM 665 C C . PRO A 1 88 ? 19.173 -11.439 -7.383 1.00 77.00 88 PRO A C 1
ATOM 667 O O . PRO A 1 88 ? 20.077 -12.243 -7.579 1.00 77.00 88 PRO A O 1
ATOM 670 N N . GLN A 1 89 ? 19.070 -10.299 -8.074 1.00 79.06 89 GLN A N 1
ATOM 671 C CA . GLN A 1 89 ? 20.033 -9.871 -9.093 1.00 79.06 89 GLN A CA 1
ATOM 672 C C . GLN A 1 89 ? 21.296 -9.220 -8.485 1.00 79.06 89 GLN A C 1
ATOM 674 O O . GLN A 1 89 ? 22.118 -8.681 -9.221 1.00 79.06 89 GLN A O 1
ATOM 679 N N . PHE A 1 90 ? 21.447 -9.226 -7.151 1.00 76.25 90 PHE A N 1
ATOM 680 C CA . PHE A 1 90 ? 22.554 -8.598 -6.414 1.00 76.25 90 PHE A CA 1
ATOM 681 C C . PHE A 1 90 ? 22.835 -7.146 -6.835 1.00 76.25 90 PHE A C 1
ATOM 683 O O . PHE A 1 90 ? 23.976 -6.683 -6.846 1.00 76.25 90 PHE A O 1
ATOM 690 N N . SER A 1 91 ? 21.786 -6.390 -7.168 1.00 78.31 91 SER A N 1
ATOM 691 C CA . SER A 1 91 ? 21.954 -4.997 -7.568 1.00 78.31 91 SER A CA 1
ATOM 692 C C . SER A 1 91 ? 22.275 -4.132 -6.352 1.00 78.31 91 SER A C 1
ATOM 694 O O . SER A 1 91 ? 21.460 -4.010 -5.434 1.00 78.31 91 SER A O 1
ATOM 696 N N . LEU A 1 92 ? 23.440 -3.476 -6.359 1.00 80.81 92 LEU A N 1
ATOM 697 C CA . LEU A 1 92 ? 23.828 -2.529 -5.307 1.00 80.81 92 LEU A CA 1
ATOM 698 C C . LEU A 1 92 ? 22.772 -1.430 -5.124 1.00 80.81 92 LEU A C 1
ATOM 700 O O . LEU A 1 92 ? 22.449 -1.065 -3.997 1.00 80.81 92 LEU A O 1
ATOM 704 N N . HIS A 1 93 ? 22.167 -0.957 -6.217 1.00 81.38 93 HIS A N 1
ATOM 705 C CA . HIS A 1 93 ? 21.115 0.058 -6.167 1.00 81.38 93 HIS A CA 1
ATOM 706 C C . HIS A 1 93 ? 19.896 -0.401 -5.348 1.00 81.38 93 HIS A C 1
ATOM 708 O O . HIS A 1 93 ? 19.378 0.361 -4.532 1.00 81.38 93 HIS A O 1
ATOM 714 N N . ALA A 1 94 ? 19.473 -1.659 -5.507 1.00 80.62 94 ALA A N 1
ATOM 715 C CA . ALA A 1 94 ? 18.340 -2.215 -4.769 1.00 80.62 94 ALA A CA 1
ATOM 716 C C . ALA A 1 94 ? 18.630 -2.341 -3.267 1.00 80.62 94 ALA A C 1
ATOM 718 O O . ALA A 1 94 ? 17.753 -2.070 -2.448 1.00 80.62 94 ALA A O 1
ATOM 719 N N . TRP A 1 95 ? 19.867 -2.684 -2.899 1.00 81.06 95 TRP A N 1
ATOM 720 C CA . TRP A 1 95 ? 20.308 -2.721 -1.503 1.00 81.06 95 TRP A CA 1
ATOM 721 C C . TRP A 1 95 ? 20.293 -1.336 -0.851 1.00 81.06 95 TRP A C 1
ATOM 723 O O . TRP A 1 95 ? 19.734 -1.177 0.237 1.00 81.06 95 TRP A O 1
ATOM 733 N N . PHE A 1 96 ? 20.829 -0.315 -1.529 1.00 85.06 96 PHE A N 1
ATOM 734 C CA . PHE A 1 96 ? 20.760 1.069 -1.044 1.00 85.06 96 PHE A CA 1
ATOM 735 C C . PHE A 1 96 ? 19.313 1.553 -0.916 1.00 85.06 96 PHE A C 1
ATOM 737 O O . PHE A 1 96 ? 18.949 2.140 0.105 1.00 85.06 96 PHE A O 1
ATOM 744 N N . PHE A 1 97 ? 18.469 1.258 -1.907 1.00 84.44 97 PHE A N 1
ATOM 745 C CA . PHE A 1 97 ? 17.050 1.596 -1.862 1.00 84.44 97 PHE A CA 1
ATOM 746 C C . PHE A 1 97 ? 16.322 0.902 -0.701 1.00 84.44 97 PHE A C 1
ATOM 748 O O . PHE A 1 97 ? 15.530 1.539 -0.001 1.00 84.44 97 PHE A O 1
ATOM 755 N N . ALA A 1 98 ? 16.609 -0.377 -0.446 1.00 83.69 98 ALA A N 1
ATOM 756 C CA . ALA A 1 98 ? 16.008 -1.129 0.652 1.00 83.69 98 ALA A CA 1
ATOM 757 C C . ALA A 1 98 ? 16.397 -0.547 2.021 1.00 83.69 98 ALA A C 1
ATOM 759 O O . ALA A 1 98 ? 15.525 -0.337 2.867 1.00 83.69 98 ALA A O 1
ATOM 760 N N . ILE A 1 99 ? 17.678 -0.219 2.224 1.00 87.5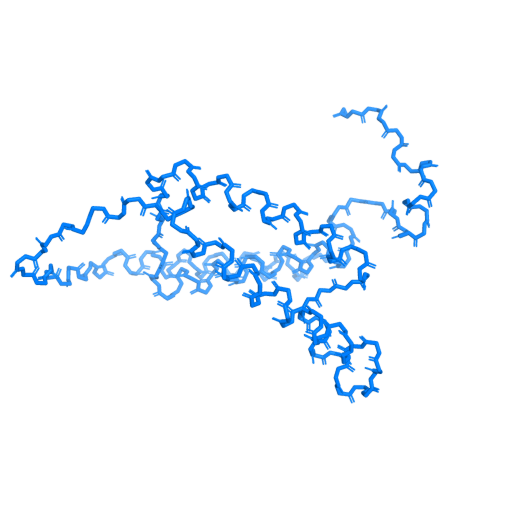0 99 ILE A N 1
ATOM 761 C CA . ILE A 1 99 ? 18.167 0.403 3.464 1.00 87.50 99 ILE A CA 1
ATOM 762 C C . ILE A 1 99 ? 17.545 1.792 3.653 1.00 87.50 99 ILE A C 1
ATOM 764 O O . ILE A 1 99 ? 17.018 2.088 4.726 1.00 87.50 99 ILE A O 1
ATOM 768 N N . ALA A 1 100 ? 17.542 2.628 2.612 1.00 88.31 100 ALA A N 1
ATOM 769 C CA . ALA A 1 100 ? 16.936 3.958 2.666 1.00 88.31 100 ALA A CA 1
ATOM 770 C C . ALA A 1 100 ? 15.432 3.888 2.982 1.00 88.31 100 ALA A C 1
ATOM 772 O O . ALA A 1 100 ? 14.940 4.631 3.833 1.00 88.31 100 ALA A O 1
ATOM 773 N N . THR A 1 101 ? 14.711 2.949 2.366 1.00 86.69 101 THR A N 1
ATOM 774 C CA . THR A 1 101 ? 13.284 2.713 2.634 1.00 86.69 101 THR A CA 1
ATOM 775 C C . THR A 1 101 ? 13.050 2.222 4.062 1.00 86.69 101 THR A C 1
ATOM 777 O O . THR A 1 101 ? 12.098 2.666 4.711 1.00 86.69 101 THR A O 1
ATOM 780 N N . ALA A 1 102 ? 13.917 1.352 4.588 1.00 87.88 102 ALA A N 1
ATOM 781 C CA . ALA A 1 102 ? 13.830 0.872 5.965 1.00 87.88 102 ALA A CA 1
ATOM 782 C C . ALA A 1 102 ? 14.036 2.012 6.976 1.00 87.88 102 ALA A C 1
ATOM 784 O O . ALA A 1 102 ? 13.208 2.198 7.872 1.00 87.88 102 ALA A O 1
ATOM 785 N N . ILE A 1 103 ? 15.083 2.824 6.793 1.00 90.88 103 ILE A N 1
ATOM 786 C CA . ILE A 1 103 ? 15.374 3.983 7.651 1.00 90.88 103 ILE A CA 1
ATOM 787 C C . ILE A 1 103 ? 14.245 5.016 7.552 1.00 90.88 103 ILE A C 1
ATOM 789 O O . ILE A 1 103 ? 13.736 5.472 8.577 1.00 90.88 103 ILE A O 1
ATOM 793 N N . GLY A 1 104 ? 13.798 5.343 6.337 1.00 87.69 104 GLY A N 1
ATOM 794 C CA . GLY A 1 104 ? 12.703 6.285 6.105 1.00 87.69 104 GLY A CA 1
ATOM 795 C C . GLY A 1 104 ? 11.388 5.833 6.744 1.00 87.69 104 GLY A C 1
ATOM 796 O O . GLY A 1 104 ? 10.705 6.632 7.385 1.00 87.69 104 GLY A O 1
ATOM 797 N N . SER A 1 105 ? 11.063 4.540 6.657 1.00 87.31 105 SER A N 1
ATOM 798 C CA . SER A 1 105 ? 9.870 3.967 7.298 1.00 87.31 105 SER A CA 1
ATOM 799 C C . SER A 1 105 ? 9.968 4.003 8.823 1.00 87.31 105 SER A C 1
ATOM 801 O O . SER A 1 105 ? 8.983 4.315 9.494 1.00 87.31 105 SER A O 1
ATOM 803 N N . TRP A 1 106 ? 11.153 3.740 9.383 1.00 87.56 106 TRP A N 1
ATOM 804 C CA . TRP A 1 106 ? 11.392 3.830 10.824 1.00 87.56 106 TRP A CA 1
ATOM 805 C C . TRP A 1 106 ? 11.247 5.268 11.340 1.00 87.56 106 TRP A C 1
ATOM 807 O O . TRP A 1 106 ? 10.524 5.508 12.311 1.00 87.56 106 TRP A O 1
ATOM 817 N N . PHE A 1 107 ? 11.846 6.242 10.649 1.00 88.00 107 PHE A N 1
ATOM 818 C CA . PHE A 1 107 ? 11.692 7.663 10.972 1.00 88.00 107 PHE A CA 1
ATOM 819 C C . PHE A 1 107 ? 10.242 8.134 10.817 1.00 88.00 107 PHE A C 1
ATOM 821 O O . PHE A 1 107 ? 9.723 8.808 11.706 1.00 88.00 107 PHE A O 1
ATOM 828 N N . GLY A 1 108 ? 9.555 7.741 9.742 1.00 84.62 108 GLY A N 1
ATOM 829 C CA . GLY A 1 108 ? 8.144 8.067 9.519 1.00 84.62 108 GLY A CA 1
ATOM 830 C C . GLY A 1 108 ? 7.227 7.487 10.600 1.00 84.62 108 GLY A C 1
ATOM 831 O O . GLY A 1 108 ? 6.343 8.181 11.115 1.00 84.62 108 GLY A O 1
ATOM 832 N N . ALA A 1 109 ? 7.472 6.243 11.018 1.00 83.75 109 ALA A N 1
ATOM 833 C CA . ALA A 1 109 ? 6.770 5.627 12.140 1.00 83.75 109 ALA A CA 1
ATOM 834 C C . ALA A 1 109 ? 7.044 6.381 13.449 1.00 83.75 109 ALA A C 1
ATOM 836 O O . ALA A 1 109 ? 6.115 6.699 14.190 1.00 83.75 109 ALA A O 1
ATOM 837 N N . ARG A 1 110 ? 8.301 6.746 13.725 1.00 82.00 110 ARG A N 1
ATOM 838 C CA . ARG A 1 110 ? 8.648 7.512 14.929 1.00 82.00 110 ARG A CA 1
ATOM 839 C C . ARG A 1 110 ? 8.006 8.901 14.935 1.00 82.00 110 ARG A C 1
ATOM 841 O O . ARG A 1 110 ? 7.497 9.321 15.972 1.00 82.00 110 ARG A O 1
ATOM 848 N N . PHE A 1 111 ? 7.983 9.579 13.790 1.00 81.94 111 PHE A N 1
ATOM 849 C CA . PHE A 1 111 ? 7.392 10.906 13.629 1.00 81.94 111 PHE A CA 1
ATOM 850 C C . PHE A 1 111 ? 5.870 10.887 13.811 1.00 81.94 111 PHE A C 1
ATOM 852 O O . PHE A 1 111 ? 5.309 11.713 14.527 1.00 81.94 111 PHE A O 1
ATOM 859 N N . THR A 1 112 ? 5.185 9.898 13.234 1.00 75.50 112 THR A N 1
ATOM 860 C CA . THR A 1 112 ? 3.727 9.745 13.394 1.00 75.50 112 THR A CA 1
ATOM 861 C C . THR A 1 112 ? 3.310 9.339 14.811 1.00 75.50 112 THR A C 1
ATOM 863 O O . THR A 1 112 ? 2.171 9.592 15.207 1.00 75.50 112 THR A O 1
ATOM 866 N N . LEU A 1 113 ? 4.225 8.765 15.599 1.00 69.94 113 LEU A N 1
ATOM 867 C CA . LEU A 1 113 ? 4.018 8.432 17.013 1.00 69.94 113 LEU A CA 1
ATOM 868 C C . LEU A 1 113 ? 4.242 9.615 17.973 1.00 69.94 113 LEU A C 1
ATOM 870 O O . LEU A 1 113 ? 3.970 9.470 19.169 1.00 69.94 113 LEU A O 1
ATOM 874 N N . LEU A 1 114 ? 4.706 10.774 17.488 1.00 75.75 114 LEU A N 1
ATOM 875 C CA . LEU A 1 114 ? 4.890 11.962 18.325 1.00 75.75 114 LEU A CA 1
ATOM 876 C C . LEU A 1 114 ? 3.551 12.428 18.934 1.00 75.75 114 LEU A C 1
ATOM 878 O O . LEU A 1 114 ? 2.515 12.397 18.263 1.00 75.75 114 LEU A O 1
ATOM 882 N N . PRO A 1 115 ? 3.553 12.900 20.197 1.00 60.84 115 PRO A N 1
ATOM 883 C CA . PRO A 1 115 ? 2.337 13.237 20.945 1.00 60.84 115 PRO A CA 1
ATOM 884 C C . PRO A 1 115 ? 1.474 14.317 20.275 1.00 60.84 115 PRO A C 1
ATOM 886 O O . PRO A 1 115 ? 0.260 14.294 20.437 1.00 60.84 115 PRO A O 1
ATOM 889 N N . ILE A 1 116 ? 2.071 15.190 19.456 1.00 66.44 116 ILE A N 1
ATOM 890 C CA . ILE A 1 116 ? 1.372 16.226 18.677 1.00 66.44 116 ILE A CA 1
ATOM 891 C C . ILE A 1 116 ? 0.489 15.650 17.550 1.00 66.44 116 ILE A C 1
ATOM 893 O O . ILE A 1 116 ? -0.515 16.241 17.165 1.00 66.44 116 ILE A O 1
ATOM 897 N N . PHE A 1 117 ? 0.836 14.464 17.047 1.00 64.44 117 PHE A N 1
ATOM 898 C CA . PHE A 1 117 ? 0.151 13.755 15.963 1.00 64.44 117 PHE A CA 1
ATOM 899 C C . PHE A 1 117 ? -0.681 12.566 16.465 1.00 64.44 117 PHE A C 1
ATOM 901 O O . PHE A 1 117 ? -1.404 11.922 15.693 1.00 64.44 117 PHE A O 1
ATOM 908 N N . ARG A 1 118 ? -0.604 12.278 17.770 1.00 62.72 118 ARG A N 1
ATOM 909 C CA . ARG A 1 118 ? -1.317 11.180 18.411 1.00 62.72 118 ARG A CA 1
ATOM 910 C C . ARG A 1 118 ? -2.788 11.550 18.538 1.00 62.72 118 ARG A C 1
ATOM 912 O O . ARG A 1 118 ? -3.197 12.379 19.340 1.00 62.72 118 ARG A O 1
ATOM 919 N N . ILE A 1 119 ? -3.601 10.894 17.722 1.00 59.72 119 ILE A N 1
ATOM 920 C CA . ILE A 1 119 ? -5.057 10.996 17.767 1.00 59.72 119 ILE A CA 1
ATOM 921 C C . ILE A 1 119 ? -5.508 10.693 19.206 1.00 59.72 119 ILE A C 1
ATOM 923 O O . ILE A 1 119 ? -5.074 9.667 19.742 1.00 59.72 119 ILE A O 1
ATOM 927 N N . PRO A 1 120 ? -6.388 11.498 19.832 1.00 55.97 120 PRO A N 1
ATOM 928 C CA . PRO A 1 120 ? -6.979 11.137 21.112 1.00 55.97 120 PRO A CA 1
ATOM 929 C C . PRO A 1 120 ? -7.889 9.928 20.888 1.00 55.97 120 PRO A C 1
ATOM 931 O O . PRO A 1 120 ? -9.069 10.040 20.549 1.00 55.97 120 PRO A O 1
ATOM 934 N N . VAL A 1 121 ? -7.320 8.733 21.016 1.00 59.59 121 VAL A N 1
ATOM 935 C CA . VAL A 1 121 ? -8.085 7.494 21.032 1.00 59.59 121 VAL A CA 1
ATOM 936 C C . VAL A 1 121 ? -8.786 7.469 22.382 1.00 59.59 121 VAL A C 1
ATOM 938 O O . VAL A 1 121 ? -8.209 7.042 23.378 1.00 59.59 121 VAL A O 1
ATOM 941 N N . LYS A 1 122 ? -10.031 7.957 22.429 1.00 53.69 122 LYS A N 1
ATOM 942 C CA . LYS A 1 122 ? -10.928 7.682 23.555 1.00 53.69 122 LYS A CA 1
ATOM 943 C C . LYS A 1 122 ? -11.133 6.170 23.591 1.00 53.69 122 LYS A C 1
ATOM 945 O O . LYS A 1 122 ? -11.929 5.624 22.827 1.00 53.69 122 LYS A O 1
ATOM 950 N N . MET A 1 123 ? -10.339 5.488 24.411 1.00 57.16 123 MET A N 1
ATOM 951 C CA . MET A 1 123 ? -10.503 4.068 24.681 1.00 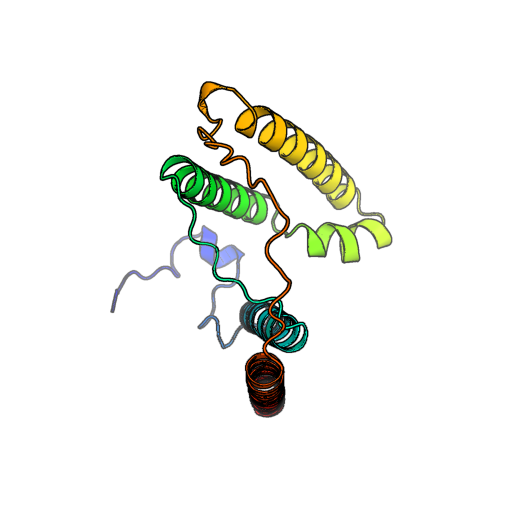57.16 123 MET A CA 1
ATOM 952 C C . MET A 1 123 ? -11.812 3.909 25.445 1.00 57.16 123 MET A C 1
ATOM 954 O O . MET A 1 123 ? -11.889 4.172 26.640 1.00 57.16 123 MET A O 1
ATOM 958 N N . GLN A 1 124 ? -12.869 3.536 24.734 1.00 61.03 124 GLN A N 1
ATOM 959 C CA . GLN A 1 124 ? -14.116 3.138 25.362 1.00 61.03 124 GLN A CA 1
ATOM 960 C C . GLN A 1 124 ? -13.867 1.759 25.979 1.00 61.03 124 GLN A C 1
ATOM 962 O O . GLN A 1 124 ? -13.672 0.790 25.245 1.00 61.03 124 GLN A O 1
ATOM 967 N N . LYS A 1 125 ? -13.790 1.679 27.315 1.00 53.75 125 LYS A N 1
ATOM 968 C CA . LYS A 1 125 ? -13.711 0.395 28.023 1.00 53.75 125 LYS A CA 1
ATOM 969 C C . LYS A 1 125 ? -14.959 -0.404 27.664 1.00 53.75 125 LYS A C 1
ATOM 971 O O . LYS A 1 125 ? -16.068 -0.022 28.025 1.00 53.75 125 LYS A O 1
ATOM 976 N N . VAL A 1 126 ? -14.779 -1.485 26.916 1.00 59.84 126 VAL A N 1
ATOM 977 C CA . VAL A 1 126 ? -15.852 -2.438 26.652 1.00 59.84 126 VAL A CA 1
ATOM 978 C C . VAL A 1 126 ? -15.771 -3.479 27.765 1.00 59.84 126 VAL A C 1
ATOM 980 O O . VAL A 1 126 ? -14.771 -4.178 27.876 1.00 59.84 126 VAL A O 1
ATOM 983 N N . SER A 1 127 ? -16.788 -3.526 28.628 1.00 67.50 127 SER A N 1
ATOM 984 C CA . SER A 1 127 ? -16.825 -4.414 29.803 1.00 67.50 127 SER A CA 1
ATOM 985 C C . SER A 1 127 ? -17.008 -5.895 29.447 1.00 67.50 127 SER A C 1
ATOM 987 O O . SER A 1 127 ? -16.839 -6.751 30.307 1.00 67.50 127 SER A O 1
ATOM 989 N N . ALA A 1 128 ? -17.357 -6.204 28.197 1.00 63.78 128 ALA A N 1
ATOM 990 C CA . ALA A 1 128 ? -17.535 -7.559 27.696 1.00 63.78 128 ALA A CA 1
ATOM 991 C C . ALA A 1 128 ? -17.155 -7.610 26.213 1.00 63.78 128 ALA A C 1
ATOM 993 O O . ALA A 1 128 ? -17.464 -6.687 25.457 1.00 63.78 128 ALA A O 1
ATOM 994 N N . ALA A 1 129 ? -16.496 -8.685 25.778 1.00 58.53 129 ALA A N 1
ATOM 995 C CA . ALA A 1 129 ? -16.288 -8.918 24.356 1.00 58.53 129 ALA A CA 1
ATOM 996 C C . ALA A 1 129 ? -17.658 -8.939 23.658 1.00 58.53 129 ALA A C 1
ATOM 998 O O . ALA A 1 129 ? -18.535 -9.708 24.049 1.00 58.53 129 ALA A O 1
ATOM 999 N N . SER A 1 130 ? -17.873 -8.082 22.651 1.00 57.28 130 SER A N 1
ATOM 1000 C CA . SER A 1 130 ? -19.090 -8.190 21.842 1.00 57.28 130 SER A CA 1
ATOM 1001 C C . SER A 1 130 ? -19.161 -9.606 21.265 1.00 57.28 130 SER A C 1
ATOM 1003 O O . SER A 1 130 ? -18.164 -10.051 20.687 1.00 57.28 130 SER A O 1
ATOM 1005 N N . PRO A 1 131 ? -20.298 -10.312 21.394 1.00 58.97 131 PRO A N 1
ATOM 1006 C CA . PRO A 1 131 ? -20.433 -11.642 20.826 1.00 58.97 131 PRO A CA 1
ATOM 1007 C C . PRO A 1 131 ? -20.176 -11.558 19.322 1.00 58.97 131 PRO A C 1
ATOM 1009 O O . PRO A 1 131 ? -20.692 -10.664 18.640 1.00 58.97 131 PRO A O 1
ATOM 1012 N N . LEU A 1 132 ? -19.349 -12.468 18.802 1.00 59.06 132 LEU A N 1
ATOM 1013 C CA . LEU A 1 132 ? -19.104 -12.611 17.371 1.00 59.06 132 LEU A CA 1
ATOM 1014 C C . LEU A 1 132 ? -20.417 -13.035 16.701 1.00 59.06 132 LEU A C 1
ATOM 1016 O O . LEU A 1 132 ? -20.675 -14.216 16.502 1.00 59.06 132 LEU A O 1
ATOM 1020 N N . THR A 1 133 ? -21.267 -12.065 16.360 1.00 59.84 133 THR A N 1
ATOM 1021 C CA . THR A 1 133 ? -22.444 -12.274 15.512 1.00 59.84 133 THR A CA 1
ATOM 1022 C C . THR A 1 133 ? -21.944 -12.544 14.093 1.00 59.84 133 THR A C 1
ATOM 1024 O O . THR A 1 133 ? -21.878 -11.660 13.238 1.00 59.84 133 THR A O 1
ATOM 1027 N N . GLN A 1 134 ? -21.498 -13.777 13.870 1.00 58.59 134 GLN A N 1
ATOM 1028 C CA . GLN A 1 134 ? -21.197 -14.330 12.559 1.00 58.59 134 GLN A CA 1
ATOM 1029 C C . GLN A 1 134 ? -22.536 -14.451 11.825 1.00 58.59 134 GLN A C 1
ATOM 1031 O O . GLN A 1 134 ? -23.340 -15.315 12.150 1.00 58.59 134 GLN A O 1
ATOM 1036 N N . LYS A 1 135 ? -22.824 -13.543 10.884 1.00 68.25 135 LYS A N 1
ATOM 1037 C CA . LYS A 1 135 ? -24.010 -13.633 10.016 1.00 68.25 135 LYS A CA 1
ATOM 1038 C C . LYS A 1 135 ? -23.659 -14.509 8.805 1.00 68.25 135 LYS A C 1
ATOM 1040 O O . LYS A 1 135 ? -23.030 -13.987 7.876 1.00 68.25 135 LYS A O 1
ATOM 1045 N N . PRO A 1 136 ? -24.033 -15.803 8.780 1.00 66.94 136 PRO A N 1
ATOM 1046 C CA . PRO A 1 136 ? -23.618 -16.730 7.723 1.00 66.94 136 PRO A CA 1
ATOM 1047 C C . PRO A 1 136 ? -24.108 -16.292 6.332 1.00 66.94 136 PRO A C 1
ATOM 1049 O O . PRO A 1 136 ? -23.386 -16.436 5.343 1.00 66.94 136 PRO A O 1
ATOM 1052 N N . ASP A 1 137 ? -25.275 -15.646 6.248 1.00 67.19 137 ASP A N 1
ATOM 1053 C CA . ASP A 1 137 ? -25.832 -15.152 4.982 1.00 67.19 137 ASP A CA 1
ATOM 1054 C C . ASP A 1 137 ? -25.033 -13.993 4.376 1.00 67.19 137 ASP A C 1
ATOM 1056 O O . ASP A 1 137 ? -24.863 -13.908 3.155 1.00 67.19 137 ASP A O 1
ATOM 1060 N N . GLN A 1 138 ? -24.479 -13.111 5.216 1.00 68.25 138 GLN A N 1
ATOM 1061 C CA . GLN A 1 138 ? -23.596 -12.041 4.744 1.00 68.25 138 GLN A CA 1
ATOM 1062 C C . GLN A 1 138 ? -22.268 -12.601 4.231 1.00 68.25 138 GLN A C 1
ATOM 1064 O O . GLN A 1 138 ? -21.761 -12.104 3.223 1.00 68.25 138 GLN A O 1
ATOM 1069 N N . ALA A 1 139 ? -21.742 -13.651 4.871 1.00 67.50 139 ALA A N 1
ATOM 1070 C CA . ALA A 1 139 ? -20.526 -14.328 4.431 1.00 67.50 139 ALA A CA 1
ATOM 1071 C C . ALA A 1 139 ? -20.718 -14.973 3.049 1.00 67.50 139 ALA A C 1
ATOM 1073 O O . ALA A 1 139 ? -19.937 -14.712 2.135 1.00 67.50 139 ALA A O 1
ATOM 1074 N N . ARG A 1 140 ? -21.819 -15.713 2.843 1.00 69.62 140 ARG A N 1
ATOM 1075 C CA . ARG A 1 140 ? -22.159 -16.313 1.538 1.00 69.62 140 ARG A CA 1
ATOM 1076 C C . ARG A 1 140 ? -22.370 -15.277 0.436 1.00 69.62 140 ARG A C 1
ATOM 1078 O O . ARG A 1 140 ? -21.984 -15.516 -0.708 1.00 69.62 140 ARG A O 1
ATOM 1085 N N . ARG A 1 141 ? -22.989 -14.130 0.742 1.00 72.25 141 ARG A N 1
ATOM 1086 C CA . ARG A 1 141 ? -23.205 -13.067 -0.256 1.00 72.25 141 ARG A CA 1
ATOM 1087 C C . ARG A 1 141 ? -21.897 -12.378 -0.644 1.00 72.25 141 ARG A C 1
ATOM 1089 O O . ARG A 1 141 ? -21.676 -12.141 -1.825 1.00 72.25 141 ARG A O 1
ATOM 1096 N N . ARG A 1 142 ? -21.013 -12.107 0.321 1.00 72.19 142 ARG A N 1
ATOM 1097 C CA . ARG A 1 142 ? -19.680 -11.530 0.069 1.00 72.19 142 ARG A CA 1
ATOM 1098 C C . ARG A 1 142 ? -18.767 -12.493 -0.681 1.00 72.19 142 ARG A C 1
ATOM 1100 O O . ARG A 1 142 ? -18.093 -12.062 -1.605 1.00 72.19 142 ARG A O 1
ATOM 1107 N N . PHE A 1 143 ? -18.830 -13.783 -0.367 1.00 73.88 143 PHE A N 1
ATOM 1108 C CA . PHE A 1 143 ? -18.093 -14.813 -1.092 1.00 73.88 143 PHE A CA 1
ATOM 1109 C C . PHE A 1 143 ? -18.542 -14.926 -2.559 1.00 73.88 143 PHE A C 1
ATOM 1111 O O . PHE A 1 143 ? -17.703 -14.933 -3.456 1.00 73.88 143 PHE A O 1
ATOM 1118 N N . ARG A 1 144 ? -19.861 -14.920 -2.821 1.00 75.94 144 ARG A N 1
ATOM 1119 C CA . ARG A 1 144 ? -20.406 -14.881 -4.192 1.00 75.94 144 ARG A CA 1
ATOM 1120 C C . ARG A 1 144 ? -20.027 -13.603 -4.941 1.00 75.94 144 ARG A C 1
ATOM 1122 O O . ARG A 1 144 ? -19.678 -13.679 -6.110 1.00 75.94 144 ARG A O 1
ATOM 1129 N N . LEU A 1 145 ? -20.049 -12.448 -4.275 1.00 77.00 145 LEU A N 1
ATOM 1130 C CA . LEU A 1 145 ? -19.581 -11.191 -4.868 1.00 77.00 145 LEU A CA 1
ATOM 1131 C C . LEU A 1 145 ? -18.081 -11.238 -5.189 1.00 77.00 145 LEU A C 1
ATOM 1133 O O . LEU A 1 145 ? -17.693 -10.819 -6.271 1.00 77.00 145 LEU A O 1
ATOM 1137 N N . GLY A 1 146 ? -17.252 -11.795 -4.302 1.00 75.62 146 GLY A N 1
ATOM 1138 C CA . GLY A 1 146 ? -15.825 -12.010 -4.564 1.00 75.62 146 GLY A CA 1
ATOM 1139 C C . GLY A 1 146 ? -15.589 -12.929 -5.762 1.00 75.62 146 GLY A C 1
ATOM 1140 O O . GLY A 1 146 ? -14.758 -12.627 -6.609 1.00 75.62 146 GLY A O 1
ATOM 1141 N N . MET A 1 147 ? -16.392 -13.988 -5.888 1.00 78.19 147 MET A N 1
ATOM 1142 C CA . MET A 1 147 ? -16.350 -14.912 -7.021 1.00 78.19 147 MET A CA 1
ATOM 1143 C C . MET A 1 147 ? -16.750 -14.225 -8.338 1.00 78.19 147 MET A C 1
ATOM 1145 O O . MET A 1 147 ? -16.051 -14.377 -9.332 1.00 78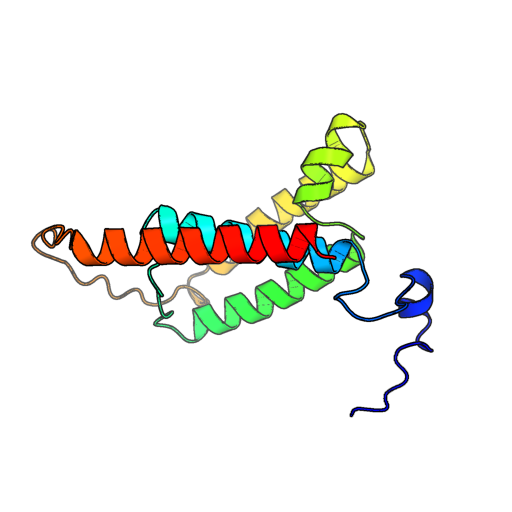.19 147 MET A O 1
ATOM 1149 N N . LEU A 1 148 ? -17.809 -13.407 -8.338 1.00 81.00 148 LEU A N 1
ATOM 1150 C CA . LEU A 1 148 ? -18.220 -12.620 -9.508 1.00 81.00 148 LEU A CA 1
ATOM 1151 C C . LEU A 1 148 ? -17.162 -11.594 -9.928 1.00 81.00 148 LEU A C 1
ATOM 1153 O O . LEU A 1 148 ? -16.890 -11.460 -11.116 1.00 81.00 148 LEU A O 1
ATOM 1157 N N . VAL A 1 149 ? -16.547 -10.892 -8.972 1.00 79.44 149 VAL A N 1
ATOM 1158 C CA . VAL A 1 149 ? -15.462 -9.940 -9.260 1.00 79.44 149 VAL A CA 1
ATOM 1159 C C . VAL A 1 149 ? -14.247 -10.666 -9.834 1.00 79.44 149 VAL A C 1
ATOM 1161 O O . VAL A 1 149 ? -13.675 -10.207 -10.817 1.00 79.44 149 VAL A O 1
ATOM 1164 N N . PHE A 1 150 ? -13.876 -11.811 -9.260 1.00 79.69 150 PHE A N 1
ATOM 1165 C CA . PHE A 1 150 ? -12.736 -12.600 -9.717 1.00 79.69 150 PHE A CA 1
ATOM 1166 C C . PHE A 1 150 ? -12.936 -13.135 -11.139 1.00 79.69 150 PHE A C 1
ATOM 1168 O O . PHE A 1 150 ? -12.076 -12.936 -11.992 1.00 79.69 150 PHE A O 1
ATOM 1175 N N . PHE A 1 151 ? -14.091 -13.745 -11.425 1.00 80.69 151 PHE A N 1
ATOM 1176 C CA . PHE A 1 151 ? -14.409 -14.223 -12.773 1.00 80.69 151 PHE A CA 1
ATOM 1177 C C . PHE A 1 151 ? -14.607 -13.079 -13.771 1.00 80.69 151 PHE A C 1
ATOM 1179 O O . PHE A 1 151 ? -14.189 -13.208 -14.917 1.00 80.69 151 PHE A O 1
ATOM 1186 N N . GLY A 1 152 ? -15.176 -11.947 -13.347 1.00 80.50 152 GLY A N 1
ATOM 1187 C CA . GLY A 1 152 ? -15.291 -10.752 -14.183 1.00 80.50 152 GLY A CA 1
ATOM 1188 C C . GLY A 1 152 ? -13.928 -10.173 -14.565 1.00 80.50 152 GLY A C 1
ATOM 1189 O O . GLY A 1 152 ? -13.712 -9.824 -15.721 1.00 80.50 152 GLY A O 1
ATOM 1190 N N . MET A 1 153 ? -12.981 -10.135 -13.625 1.00 77.44 153 MET A N 1
ATOM 1191 C CA . MET A 1 153 ? -11.613 -9.695 -13.907 1.00 77.44 153 MET A CA 1
ATOM 1192 C C . MET A 1 153 ? -10.822 -10.688 -14.744 1.00 77.44 153 MET A C 1
ATOM 1194 O O . MET A 1 153 ? -10.091 -10.256 -15.625 1.00 77.44 153 MET A O 1
ATOM 1198 N N . LEU A 1 154 ? -10.964 -11.992 -14.496 1.00 77.88 154 LEU A N 1
ATOM 1199 C CA . LEU A 1 154 ? -10.346 -13.020 -15.335 1.00 77.88 154 LEU A CA 1
ATOM 1200 C C . LEU A 1 154 ? -10.884 -12.964 -16.763 1.00 77.88 154 LEU A C 1
ATOM 1202 O O . LEU A 1 154 ? -10.102 -13.011 -17.703 1.00 77.88 154 LEU A O 1
ATOM 1206 N N . GLY A 1 155 ? -12.200 -12.817 -16.928 1.00 77.31 155 GLY A N 1
ATOM 1207 C CA . GLY A 1 155 ? -12.823 -12.666 -18.240 1.00 77.31 155 GLY A CA 1
ATOM 1208 C C . GLY A 1 155 ? -12.343 -11.410 -18.965 1.00 77.31 155 GLY A C 1
ATOM 1209 O O . GLY A 1 155 ? -12.001 -11.483 -20.138 1.00 77.31 155 GLY A O 1
ATOM 1210 N N . TRP A 1 156 ? -12.245 -10.278 -18.264 1.00 75.94 156 TRP A N 1
ATOM 1211 C CA . TRP A 1 156 ? -11.707 -9.040 -18.834 1.00 75.94 156 TRP A CA 1
ATOM 1212 C C . TRP A 1 156 ? -10.216 -9.146 -19.191 1.00 75.94 156 TRP A C 1
ATOM 1214 O O . TRP A 1 156 ? -9.813 -8.666 -20.242 1.00 75.94 156 TRP A O 1
ATOM 1224 N N . ALA A 1 157 ? -9.410 -9.806 -18.355 1.00 71.44 157 ALA A N 1
ATOM 1225 C CA . ALA A 1 157 ? -7.980 -9.998 -18.592 1.00 71.44 157 ALA A CA 1
ATOM 1226 C C . ALA A 1 157 ? -7.667 -11.023 -19.695 1.00 71.44 157 ALA A C 1
ATOM 1228 O O . ALA A 1 157 ? -6.599 -10.955 -20.284 1.00 71.44 157 ALA A O 1
ATOM 1229 N N . LEU A 1 158 ? -8.561 -11.984 -19.952 1.00 72.50 158 LEU A N 1
ATOM 1230 C CA . LEU A 1 158 ? -8.424 -12.946 -21.052 1.00 72.50 158 LEU A CA 1
ATOM 1231 C C . LEU A 1 158 ? -8.969 -12.408 -22.385 1.00 72.50 158 LEU A C 1
ATOM 1233 O O . LEU A 1 158 ? -8.634 -12.948 -23.434 1.00 72.50 158 LEU A O 1
ATOM 1237 N N . ALA A 1 159 ? -9.834 -11.391 -22.346 1.00 69.62 159 ALA A N 1
ATOM 1238 C CA . ALA A 1 159 ? -10.471 -10.798 -23.524 1.00 69.62 159 ALA A CA 1
ATOM 1239 C C . ALA A 1 159 ? -9.727 -9.575 -24.094 1.00 69.62 159 ALA A C 1
ATOM 1241 O O . ALA A 1 159 ? -10.152 -9.050 -25.123 1.00 69.62 159 ALA A O 1
ATOM 1242 N N . ASN A 1 160 ? -8.670 -9.110 -23.424 1.00 60.06 160 ASN A N 1
ATOM 1243 C CA . ASN A 1 160 ? -7.879 -7.928 -23.772 1.00 60.06 160 ASN A CA 1
ATOM 1244 C C . ASN A 1 160 ? -6.409 -8.319 -23.923 1.00 60.06 160 ASN A C 1
ATOM 1246 O O . ASN A 1 160 ? -5.762 -7.816 -24.865 1.00 60.06 160 ASN A O 1
#